Protein AF-A0A954TM32-F1 (afdb_monomer)

Structure (mmCIF, N/CA/C/O backbone):
data_AF-A0A954TM32-F1
#
_entry.id   AF-A0A954TM32-F1
#
loop_
_atom_site.group_PDB
_atom_site.id
_atom_site.type_symbol
_atom_site.label_atom_id
_atom_site.label_alt_id
_atom_site.label_comp_id
_atom_site.label_asym_id
_atom_site.label_entity_id
_atom_site.label_seq_id
_atom_site.pdbx_PDB_ins_code
_atom_site.Cartn_x
_atom_site.Cartn_y
_atom_site.Cartn_z
_atom_site.occupancy
_atom_site.B_iso_or_equiv
_atom_site.auth_seq_id
_atom_site.auth_comp_id
_atom_site.auth_asym_id
_atom_site.auth_atom_id
_atom_site.pdbx_PDB_model_num
ATOM 1 N N . MET A 1 1 ? 5.059 -7.983 -3.847 1.00 42.94 1 MET A N 1
ATOM 2 C CA . MET A 1 1 ? 3.763 -8.444 -3.288 1.00 42.94 1 MET A CA 1
ATOM 3 C C . MET A 1 1 ? 2.792 -7.310 -2.934 1.00 42.94 1 MET A C 1
ATOM 5 O O . MET A 1 1 ? 1.604 -7.577 -2.847 1.00 42.94 1 MET A O 1
ATOM 9 N N . LEU A 1 2 ? 3.230 -6.049 -2.797 1.00 55.22 2 LEU A N 1
ATOM 10 C CA . LEU A 1 2 ? 2.343 -4.934 -2.412 1.00 55.22 2 LEU A CA 1
ATOM 11 C C . LEU A 1 2 ? 1.236 -4.605 -3.438 1.00 55.22 2 LEU A C 1
ATOM 13 O O . LEU A 1 2 ? 0.156 -4.173 -3.047 1.00 55.22 2 LEU A O 1
ATOM 17 N N . GLY A 1 3 ? 1.452 -4.879 -4.731 1.00 59.53 3 GLY A N 1
ATOM 18 C CA . GLY A 1 3 ? 0.493 -4.553 -5.799 1.00 59.53 3 GLY A CA 1
ATOM 19 C C . GLY A 1 3 ? -0.855 -5.290 -5.742 1.00 59.53 3 GLY A C 1
ATOM 20 O O . GLY A 1 3 ? -1.803 -4.854 -6.381 1.00 59.53 3 GLY A O 1
ATOM 21 N N . SER A 1 4 ? -0.972 -6.380 -4.976 1.00 61.66 4 SER A N 1
ATOM 22 C CA . SER A 1 4 ? -2.230 -7.126 -4.793 1.00 61.66 4 SER A CA 1
ATOM 23 C C . SER A 1 4 ? -2.818 -6.998 -3.384 1.00 61.66 4 SER A C 1
ATOM 25 O O . SER A 1 4 ? -3.846 -7.602 -3.098 1.00 61.66 4 SER A O 1
ATOM 27 N N . SER A 1 5 ? -2.203 -6.218 -2.492 1.00 67.62 5 SER A N 1
ATOM 28 C CA . SER A 1 5 ? -2.685 -6.069 -1.110 1.00 67.62 5 SER A CA 1
ATOM 29 C C . SER A 1 5 ? -3.913 -5.156 -0.995 1.00 67.62 5 SER A C 1
ATOM 31 O O . SER A 1 5 ? -4.631 -5.207 -0.002 1.00 67.62 5 SER A O 1
ATOM 33 N N . GLY A 1 6 ? -4.191 -4.329 -2.010 1.00 69.06 6 GLY A N 1
ATOM 34 C CA . GLY A 1 6 ? -5.318 -3.387 -1.994 1.00 69.06 6 GLY A CA 1
ATOM 35 C C . GLY A 1 6 ? -6.705 -4.037 -2.088 1.00 69.06 6 GLY A C 1
ATOM 36 O O . GLY A 1 6 ? -7.703 -3.389 -1.784 1.00 69.06 6 GLY A O 1
ATOM 37 N N . PHE A 1 7 ? -6.787 -5.312 -2.483 1.00 75.69 7 PHE A N 1
ATOM 38 C CA . PHE A 1 7 ? -8.064 -6.020 -2.628 1.00 75.69 7 PHE A CA 1
ATOM 39 C C . PHE A 1 7 ? -8.765 -6.204 -1.276 1.00 75.69 7 PHE A C 1
ATOM 41 O O . PHE A 1 7 ? -9.973 -6.004 -1.184 1.00 75.69 7 PHE A O 1
ATOM 48 N N . GLU A 1 8 ? -8.008 -6.499 -0.219 1.00 76.62 8 GLU A N 1
ATOM 49 C CA . GLU A 1 8 ? -8.535 -6.651 1.142 1.00 76.62 8 GLU A CA 1
ATOM 50 C C . GLU A 1 8 ? -9.036 -5.317 1.706 1.00 76.62 8 GLU A C 1
ATOM 52 O O . GLU A 1 8 ? -10.133 -5.234 2.253 1.00 76.62 8 GLU A O 1
ATOM 57 N N . SER A 1 9 ? -8.285 -4.236 1.477 1.00 72.38 9 SER A N 1
ATOM 58 C CA . SER A 1 9 ? -8.688 -2.896 1.911 1.00 72.38 9 SER A CA 1
ATOM 59 C C . SER A 1 9 ? -10.000 -2.443 1.258 1.00 72.38 9 SER A C 1
ATOM 61 O O . SER A 1 9 ? -10.806 -1.789 1.915 1.00 72.38 9 SER A O 1
ATOM 63 N N . SER A 1 10 ? -10.273 -2.847 0.011 1.00 72.25 10 SER A N 1
ATOM 64 C CA . SER A 1 10 ? -11.544 -2.531 -0.658 1.00 72.25 10 SER A CA 1
ATOM 65 C C . SER A 1 10 ? -12.767 -3.160 0.024 1.00 72.25 10 SER A C 1
ATOM 67 O O . SER A 1 10 ? -13.851 -2.580 -0.020 1.00 72.25 10 SER A O 1
ATOM 69 N N . ALA A 1 11 ? -12.592 -4.309 0.689 1.00 75.62 11 ALA A N 1
ATOM 70 C CA . ALA A 1 11 ? -13.657 -4.981 1.426 1.00 75.62 11 ALA A CA 1
ATOM 71 C C . ALA A 1 11 ? -14.002 -4.257 2.735 1.00 75.62 11 ALA A C 1
ATOM 73 O O . ALA A 1 11 ? -15.152 -4.303 3.163 1.00 75.62 11 ALA A O 1
ATOM 74 N N . ASN A 1 12 ? -13.058 -3.517 3.330 1.00 74.00 12 ASN A N 1
ATOM 75 C CA . ASN A 1 12 ? -13.314 -2.736 4.548 1.00 74.00 12 ASN A CA 1
ATOM 76 C C . ASN A 1 12 ? -14.343 -1.616 4.336 1.00 74.00 12 ASN A C 1
ATOM 78 O O . ASN A 1 12 ? -14.982 -1.195 5.294 1.00 74.00 12 ASN A O 1
ATOM 82 N N . PHE A 1 13 ? -14.520 -1.158 3.095 1.00 72.88 13 PHE A N 1
ATOM 83 C CA . PHE A 1 13 ? -15.464 -0.099 2.727 1.00 72.88 13 PHE A CA 1
ATOM 84 C C . PHE A 1 13 ? -16.666 -0.626 1.941 1.00 72.88 13 PHE A C 1
ATOM 86 O O . PHE A 1 13 ? -17.400 0.156 1.343 1.00 72.88 13 PHE A O 1
ATOM 93 N N . VAL A 1 14 ? -16.886 -1.945 1.910 1.00 79.38 14 VAL A N 1
ATOM 94 C CA . VAL A 1 14 ? -18.001 -2.536 1.153 1.00 79.38 14 VAL A CA 1
ATOM 95 C C . VAL A 1 14 ? -19.361 -2.007 1.624 1.00 79.38 14 VAL A C 1
ATOM 97 O O . VAL A 1 14 ? -20.261 -1.838 0.811 1.00 79.38 14 VAL A O 1
ATOM 100 N N . GLU A 1 15 ? -19.480 -1.687 2.917 1.00 74.56 15 GLU A N 1
ATOM 101 C CA . GLU A 1 15 ? -20.683 -1.120 3.546 1.00 74.56 15 GLU A CA 1
ATOM 102 C C . GLU A 1 15 ? -20.972 0.325 3.078 1.00 74.56 15 GLU A C 1
ATOM 104 O O . GLU A 1 15 ? -22.121 0.759 3.107 1.00 74.56 15 GLU A O 1
ATOM 109 N N . GLU A 1 16 ? -19.956 1.062 2.613 1.00 81.31 16 GLU A N 1
ATOM 110 C CA . GLU A 1 16 ? -20.076 2.442 2.110 1.00 81.31 16 GLU A CA 1
ATOM 111 C C . GLU A 1 16 ? -20.215 2.510 0.577 1.00 81.31 16 GLU A C 1
ATOM 113 O O . GLU A 1 16 ? -20.467 3.574 0.007 1.00 81.31 16 GLU A O 1
ATOM 118 N N . GLN A 1 17 ? -20.046 1.382 -0.119 1.00 82.69 17 GLN A N 1
ATOM 119 C CA . GLN A 1 17 ? -20.140 1.305 -1.574 1.00 82.69 17 GLN A CA 1
ATOM 120 C C . GLN A 1 17 ? -21.588 1.118 -2.039 1.00 82.69 17 GLN A C 1
ATOM 122 O O . GLN A 1 17 ? -22.381 0.407 -1.426 1.00 82.69 17 GLN A O 1
ATOM 127 N N . ALA A 1 18 ? -21.927 1.713 -3.186 1.00 87.06 18 ALA A N 1
ATOM 128 C CA . ALA A 1 18 ? -23.220 1.477 -3.818 1.00 87.06 18 ALA A CA 1
ATOM 129 C C . ALA A 1 18 ? -23.375 0.008 -4.261 1.00 87.06 18 ALA A C 1
ATOM 131 O O . ALA A 1 18 ? -22.401 -0.674 -4.607 1.00 87.06 18 ALA A O 1
ATOM 132 N N . GLU A 1 19 ? -24.620 -0.467 -4.295 1.00 86.88 19 GLU A N 1
ATOM 133 C CA . GLU A 1 19 ? -24.940 -1.852 -4.638 1.00 86.88 19 GLU A CA 1
ATOM 134 C C . GLU A 1 19 ? -24.365 -2.246 -6.013 1.00 86.88 19 GLU A C 1
ATOM 136 O O . GLU A 1 19 ? -24.466 -1.521 -7.006 1.00 86.88 19 GLU A O 1
ATOM 141 N N . GLY A 1 20 ? -23.695 -3.401 -6.071 1.00 85.38 20 GLY A N 1
ATOM 142 C CA . GLY A 1 20 ? -23.076 -3.918 -7.295 1.00 85.38 20 GLY A CA 1
ATOM 143 C C . GLY A 1 20 ? -21.774 -3.227 -7.733 1.00 85.38 20 GLY A C 1
ATOM 144 O O . GLY A 1 20 ? -21.234 -3.581 -8.786 1.00 85.38 20 GLY A O 1
ATOM 145 N N . VAL A 1 21 ? -21.233 -2.274 -6.959 1.00 88.50 21 VAL A N 1
ATOM 146 C CA . VAL A 1 21 ? -19.928 -1.645 -7.248 1.00 88.50 21 VAL A CA 1
ATOM 147 C C . VAL A 1 21 ? -18.762 -2.536 -6.824 1.00 88.50 21 VAL A C 1
ATOM 1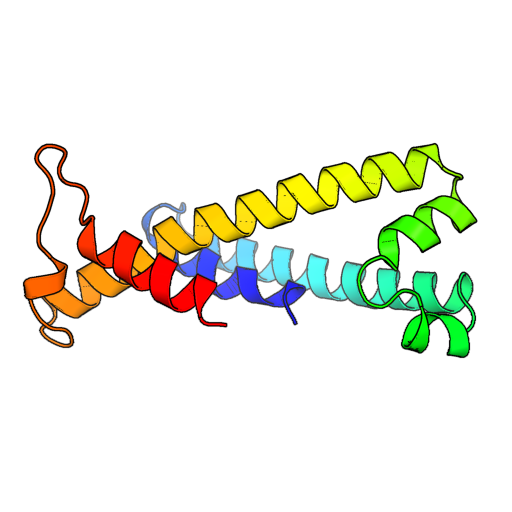49 O O . VAL A 1 21 ? -17.805 -2.659 -7.584 1.00 88.50 21 VAL A O 1
ATOM 152 N N . PHE A 1 22 ? -18.861 -3.237 -5.693 1.00 86.62 22 PHE A N 1
ATOM 153 C CA . PHE A 1 22 ? -17.772 -4.070 -5.166 1.00 86.62 22 PHE A CA 1
ATOM 154 C C . PHE A 1 22 ? -17.209 -5.096 -6.179 1.00 86.62 22 PHE A C 1
ATOM 156 O O . PHE A 1 22 ? -15.996 -5.097 -6.411 1.00 86.62 22 PHE A O 1
ATOM 163 N N . PRO A 1 23 ? -18.032 -5.887 -6.907 1.00 88.06 23 PRO A N 1
ATOM 164 C CA . PRO A 1 23 ? -17.514 -6.789 -7.941 1.00 88.06 23 PRO A CA 1
ATOM 165 C C . PRO A 1 23 ? -16.835 -6.055 -9.107 1.00 88.06 23 PRO A C 1
ATOM 167 O O . PRO A 1 23 ? -15.871 -6.560 -9.685 1.00 88.06 23 PRO A O 1
ATOM 170 N N . LYS A 1 24 ? -17.316 -4.853 -9.463 1.00 88.44 24 LYS A N 1
ATOM 171 C CA . LYS A 1 24 ? -16.701 -4.022 -10.512 1.00 88.44 24 LYS A CA 1
ATOM 172 C C . LYS A 1 24 ? -15.338 -3.506 -10.059 1.00 88.44 24 LYS A C 1
ATOM 174 O O . LYS A 1 24 ? -14.404 -3.532 -10.856 1.00 88.44 24 LYS A O 1
ATOM 179 N N . THR A 1 25 ? -15.213 -3.101 -8.796 1.00 87.38 25 THR A N 1
ATOM 180 C CA . THR A 1 25 ? -13.947 -2.672 -8.190 1.00 87.38 25 THR A CA 1
ATOM 181 C C . THR A 1 25 ? -12.913 -3.789 -8.252 1.00 87.38 25 THR A C 1
ATOM 183 O O . THR A 1 25 ? -11.838 -3.582 -8.811 1.00 87.38 25 THR A O 1
ATOM 186 N N . LEU A 1 26 ? -13.260 -4.997 -7.790 1.00 87.31 26 LEU A N 1
ATOM 187 C CA . LEU A 1 26 ? -12.353 -6.149 -7.829 1.00 87.31 26 LEU A CA 1
ATOM 188 C C . LEU A 1 26 ? -11.927 -6.498 -9.261 1.00 87.31 26 LEU A C 1
ATOM 190 O O . LEU A 1 26 ? -10.742 -6.700 -9.519 1.00 87.31 26 LEU A O 1
ATOM 194 N N . ARG A 1 27 ? -12.871 -6.516 -10.212 1.00 89.31 27 ARG A N 1
ATOM 195 C CA . ARG A 1 27 ? -12.575 -6.800 -11.624 1.00 89.31 27 ARG A CA 1
ATOM 196 C C . ARG A 1 27 ? -11.628 -5.765 -12.232 1.00 89.31 27 ARG A C 1
ATOM 198 O O . ARG A 1 27 ? -10.685 -6.134 -12.928 1.00 89.31 27 ARG A O 1
ATOM 205 N N . ASN A 1 28 ? -11.882 -4.482 -11.986 1.00 89.69 28 ASN A N 1
ATOM 206 C CA . ASN A 1 28 ? -11.077 -3.398 -12.542 1.00 89.69 28 ASN A CA 1
ATOM 207 C C . ASN A 1 28 ? -9.675 -3.366 -11.917 1.00 89.69 28 ASN A C 1
ATOM 209 O O . ASN A 1 28 ? -8.694 -3.210 -12.641 1.00 89.69 28 ASN A O 1
ATOM 213 N N . MET A 1 29 ? -9.568 -3.573 -10.600 1.00 87.25 29 MET A N 1
ATOM 214 C CA . MET A 1 29 ? -8.277 -3.695 -9.917 1.00 87.25 29 MET A CA 1
ATOM 215 C C . MET A 1 29 ? -7.484 -4.896 -10.430 1.00 87.25 29 MET A C 1
ATOM 217 O O . MET A 1 29 ? -6.294 -4.766 -10.699 1.00 87.25 29 MET A O 1
ATOM 221 N N . TRP A 1 30 ? -8.134 -6.048 -10.616 1.00 86.94 30 TRP A N 1
ATOM 222 C CA . TRP A 1 30 ? -7.486 -7.242 -11.161 1.00 86.94 30 TRP A CA 1
ATOM 223 C C . TRP A 1 30 ? -6.924 -6.991 -12.558 1.00 86.94 30 TRP A C 1
ATOM 225 O O . TRP A 1 30 ? -5.747 -7.248 -12.792 1.00 86.94 30 TRP A O 1
ATOM 235 N N . LEU A 1 31 ? -7.717 -6.391 -13.449 1.00 89.81 31 LEU A N 1
ATOM 236 C CA . LEU A 1 31 ? -7.265 -6.043 -14.795 1.00 89.81 31 LEU A CA 1
ATOM 237 C C . LEU A 1 31 ? -6.056 -5.097 -14.753 1.00 89.81 31 LEU A C 1
ATOM 239 O O . LEU A 1 31 ? -5.059 -5.350 -15.428 1.00 89.81 31 LEU A O 1
ATOM 243 N N . ALA A 1 32 ? -6.112 -4.046 -13.930 1.00 88.44 32 ALA A N 1
ATOM 244 C CA . ALA A 1 32 ? -5.007 -3.102 -13.786 1.00 88.44 32 ALA A CA 1
ATOM 245 C C . ALA A 1 32 ? -3.722 -3.795 -13.304 1.00 88.44 32 ALA A C 1
ATOM 247 O O . ALA A 1 32 ? -2.668 -3.620 -13.908 1.00 88.44 32 ALA A O 1
ATOM 248 N N . VAL A 1 33 ? -3.806 -4.633 -12.268 1.00 87.50 33 VAL A N 1
ATOM 249 C CA . VAL A 1 33 ? -2.654 -5.360 -11.710 1.00 87.50 33 VAL A CA 1
ATOM 250 C C . VAL A 1 33 ? -2.064 -6.346 -12.721 1.00 87.50 33 VAL A C 1
ATOM 252 O O . VAL A 1 33 ? -0.843 -6.423 -12.857 1.00 87.50 33 VAL A O 1
ATOM 255 N N . THR A 1 34 ? -2.907 -7.070 -13.460 1.00 88.25 34 THR A N 1
ATOM 256 C CA . THR A 1 34 ? -2.475 -8.045 -14.473 1.00 88.25 34 THR A CA 1
ATOM 257 C C . THR A 1 34 ? -1.804 -7.392 -15.680 1.00 88.2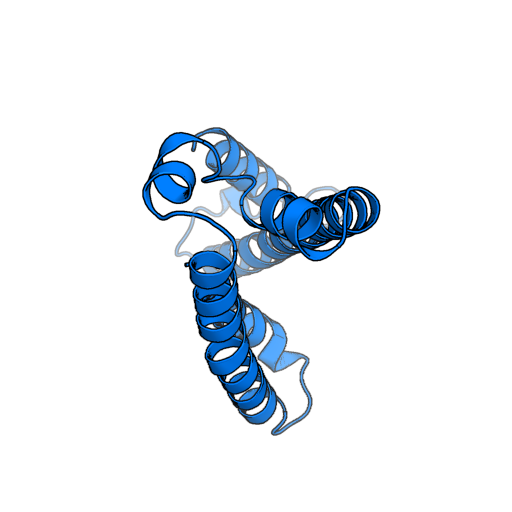5 34 THR A C 1
ATOM 259 O O . THR A 1 34 ? -0.961 -8.025 -16.304 1.00 88.25 34 THR A O 1
ATOM 262 N N . VAL A 1 35 ? -2.131 -6.142 -16.009 1.00 90.94 35 VAL A N 1
ATOM 263 C CA . VAL A 1 35 ? -1.490 -5.418 -17.120 1.00 90.94 35 VAL A CA 1
ATOM 264 C C . VAL A 1 35 ? -0.252 -4.656 -16.647 1.00 90.94 35 VAL A C 1
ATOM 266 O O . VAL A 1 35 ? 0.816 -4.781 -17.245 1.00 90.94 35 VAL A O 1
ATOM 269 N N . LEU A 1 36 ? -0.369 -3.889 -15.560 1.00 88.62 36 LEU A N 1
ATOM 270 C CA . LEU A 1 36 ? 0.692 -2.994 -15.099 1.00 88.62 36 LEU A CA 1
ATOM 271 C C . LEU A 1 36 ? 1.889 -3.756 -14.528 1.00 88.62 36 LEU A C 1
ATOM 273 O O . LEU A 1 36 ? 3.018 -3.416 -14.867 1.00 88.62 36 LEU A O 1
ATOM 277 N N . ASN A 1 37 ? 1.684 -4.800 -13.714 1.00 87.69 37 ASN A N 1
ATOM 278 C CA . ASN A 1 37 ? 2.816 -5.496 -13.091 1.00 87.69 37 ASN A CA 1
ATOM 279 C C . ASN A 1 37 ? 3.711 -6.201 -14.126 1.00 87.69 37 ASN A C 1
ATOM 281 O O . ASN A 1 37 ? 4.923 -5.976 -14.098 1.00 87.69 37 ASN A O 1
ATOM 285 N N . PRO A 1 38 ? 3.178 -7.010 -15.066 1.00 89.38 38 PRO A N 1
ATOM 286 C CA . PRO A 1 38 ? 4.003 -7.590 -16.120 1.00 89.38 38 PRO A CA 1
ATOM 287 C C . PRO A 1 38 ? 4.561 -6.534 -17.075 1.00 89.38 38 PRO A C 1
ATOM 289 O O . PRO A 1 38 ? 5.715 -6.646 -17.474 1.00 89.38 38 PRO A O 1
ATOM 292 N N . GLY A 1 39 ? 3.788 -5.490 -17.405 1.00 89.69 39 GLY A N 1
ATOM 293 C CA . GLY A 1 39 ? 4.264 -4.387 -18.244 1.00 89.69 39 GLY A CA 1
ATOM 294 C C . GLY A 1 39 ? 5.496 -3.697 -17.651 1.00 89.69 39 GLY A C 1
ATOM 295 O O . GLY A 1 39 ? 6.500 -3.523 -18.338 1.00 89.69 39 GLY A O 1
ATOM 296 N N . MET A 1 40 ? 5.462 -3.400 -16.351 1.00 84.69 40 MET A N 1
ATOM 297 C CA . MET A 1 40 ? 6.601 -2.843 -15.617 1.00 84.69 40 MET A CA 1
ATOM 298 C C . MET A 1 40 ? 7.792 -3.805 -15.574 1.00 84.69 40 MET A C 1
ATOM 300 O O . MET A 1 40 ? 8.927 -3.370 -15.748 1.00 84.69 40 MET A O 1
ATOM 304 N N . ALA A 1 41 ? 7.557 -5.109 -15.395 1.00 84.06 41 ALA A N 1
ATOM 305 C CA . ALA A 1 41 ? 8.625 -6.109 -15.407 1.00 84.06 41 ALA A CA 1
ATOM 306 C C . ALA A 1 41 ? 9.313 -6.217 -16.780 1.00 84.06 41 ALA A C 1
ATOM 308 O O . ALA A 1 41 ? 10.536 -6.312 -16.850 1.00 84.06 41 ALA A O 1
ATOM 309 N N . ILE A 1 42 ? 8.546 -6.159 -17.874 1.00 87.56 42 ILE A N 1
ATOM 310 C CA . ILE A 1 42 ? 9.091 -6.160 -19.239 1.00 87.56 42 ILE A CA 1
ATOM 311 C C . ILE A 1 42 ? 9.918 -4.896 -19.484 1.00 87.56 42 ILE A C 1
ATOM 313 O O . ILE A 1 42 ? 11.029 -4.992 -19.999 1.00 87.56 42 ILE A O 1
ATOM 317 N N . LEU A 1 43 ? 9.417 -3.723 -19.080 1.00 85.12 43 LEU A N 1
ATOM 318 C CA . LEU A 1 43 ? 10.166 -2.468 -19.188 1.00 85.12 43 LEU A CA 1
ATOM 319 C C . LEU A 1 43 ? 11.469 -2.512 -18.384 1.00 85.12 43 LEU A C 1
ATOM 321 O O . LEU A 1 43 ? 12.500 -2.071 -18.883 1.00 85.12 43 LEU A O 1
ATOM 325 N N . ALA A 1 44 ? 11.443 -3.081 -17.177 1.00 82.75 44 ALA A N 1
ATOM 326 C CA . ALA A 1 44 ? 12.635 -3.229 -16.347 1.00 82.75 44 ALA A CA 1
ATOM 327 C C . ALA A 1 44 ? 13.699 -4.094 -17.033 1.00 82.75 44 ALA A C 1
ATOM 329 O O . ALA A 1 44 ? 14.854 -3.690 -17.109 1.00 82.75 44 ALA A O 1
ATOM 330 N N . LEU A 1 45 ? 13.301 -5.239 -17.597 1.00 83.25 45 LEU A N 1
ATOM 331 C CA . LEU A 1 45 ? 14.209 -6.133 -18.323 1.00 83.25 45 LEU A CA 1
ATOM 332 C C . LEU A 1 45 ? 14.711 -5.548 -19.651 1.00 83.25 45 LEU A C 1
ATOM 334 O O . LEU A 1 45 ? 15.785 -5.926 -20.111 1.00 83.25 45 LEU A O 1
ATOM 338 N N . ALA A 1 46 ? 13.939 -4.662 -20.285 1.00 83.44 46 ALA A N 1
ATOM 339 C CA . ALA A 1 46 ? 14.326 -4.011 -21.534 1.00 83.44 46 ALA A CA 1
ATOM 340 C C . ALA A 1 46 ? 15.315 -2.852 -21.325 1.00 83.44 46 ALA A C 1
ATOM 342 O O . ALA A 1 46 ? 16.102 -2.563 -22.224 1.00 83.44 46 ALA A O 1
ATOM 343 N N . LEU A 1 47 ? 15.255 -2.180 -20.171 1.00 78.69 47 LEU A N 1
ATOM 344 C CA . LEU A 1 47 ? 16.043 -0.979 -19.875 1.00 78.69 47 LEU A CA 1
ATOM 345 C C . LEU A 1 47 ? 17.272 -1.251 -19.003 1.00 78.69 47 LEU A C 1
ATOM 347 O O . LEU A 1 47 ? 18.260 -0.535 -19.139 1.00 78.69 47 LEU A O 1
ATOM 351 N N . VAL A 1 48 ? 17.222 -2.249 -18.115 1.00 77.06 48 VAL A N 1
ATOM 352 C CA . VAL A 1 48 ? 18.262 -2.483 -17.102 1.00 77.06 48 VAL A CA 1
ATOM 353 C C . VAL A 1 48 ? 18.833 -3.902 -17.234 1.00 77.06 48 VAL A C 1
ATOM 355 O O . VAL A 1 48 ? 18.072 -4.876 -17.204 1.00 77.06 48 VAL A O 1
ATOM 358 N N . PRO A 1 49 ? 20.165 -4.067 -17.348 1.00 75.38 49 PRO A N 1
ATOM 359 C CA . PRO A 1 49 ? 20.810 -5.374 -17.300 1.00 75.38 49 PRO A CA 1
ATOM 360 C C . PRO A 1 49 ? 20.485 -6.128 -15.999 1.00 75.38 49 PRO A C 1
ATOM 362 O O . PRO A 1 49 ? 20.613 -5.595 -14.899 1.00 75.38 49 PRO A O 1
ATOM 365 N N . ILE A 1 50 ? 20.132 -7.414 -16.108 1.00 67.38 50 ILE A N 1
ATOM 366 C CA . ILE A 1 50 ? 19.757 -8.282 -14.969 1.00 67.38 50 ILE A CA 1
ATOM 367 C C . ILE A 1 50 ? 20.759 -8.271 -13.787 1.00 67.38 50 ILE A C 1
ATOM 369 O O . ILE A 1 50 ? 20.290 -8.337 -12.648 1.00 67.38 50 ILE A O 1
ATOM 373 N N . PRO A 1 51 ? 22.095 -8.186 -13.986 1.00 66.38 51 PRO A N 1
ATOM 374 C CA . PRO A 1 51 ? 23.038 -8.118 -12.866 1.00 66.38 51 PRO A CA 1
ATOM 375 C C . PRO A 1 51 ? 22.832 -6.877 -11.979 1.00 66.38 51 PRO A C 1
ATOM 377 O O . PRO A 1 51 ? 22.846 -6.984 -10.758 1.00 66.38 51 PRO A O 1
ATOM 380 N N . GLU A 1 52 ? 22.557 -5.718 -12.582 1.00 65.19 52 GLU A N 1
ATOM 381 C CA . GLU A 1 52 ? 22.444 -4.423 -11.889 1.00 65.19 52 GLU A CA 1
ATOM 382 C C . GLU A 1 52 ? 21.125 -4.295 -11.107 1.00 65.19 52 GLU A C 1
ATOM 384 O O . GLU A 1 52 ? 21.072 -3.692 -10.032 1.00 65.19 52 GLU A O 1
ATOM 389 N N . VAL A 1 53 ? 20.061 -4.947 -11.592 1.00 65.19 53 VAL A N 1
ATOM 390 C CA . VAL A 1 53 ? 18.750 -5.015 -10.919 1.00 65.19 53 VAL A CA 1
ATOM 391 C C . VAL A 1 53 ? 18.857 -5.626 -9.520 1.00 65.19 53 VAL A C 1
ATOM 393 O O . VAL A 1 53 ? 18.144 -5.215 -8.601 1.00 65.19 53 VAL A O 1
ATOM 396 N N . ARG A 1 54 ? 19.715 -6.639 -9.354 1.00 60.28 54 ARG A N 1
ATOM 397 C CA . ARG A 1 54 ? 19.800 -7.415 -8.114 1.00 60.28 54 ARG A CA 1
ATOM 398 C C . ARG A 1 54 ? 20.700 -6.764 -7.068 1.00 60.28 54 ARG A C 1
ATOM 400 O O . ARG A 1 54 ? 20.367 -6.876 -5.888 1.00 60.28 54 ARG A O 1
ATOM 407 N N . ASP A 1 55 ? 21.775 -6.106 -7.491 1.00 58.94 55 ASP A N 1
ATOM 408 C CA . ASP A 1 55 ? 22.855 -5.694 -6.590 1.00 58.94 55 ASP A CA 1
ATOM 409 C C . ASP A 1 55 ? 22.808 -4.200 -6.210 1.00 58.94 55 ASP A C 1
ATOM 411 O O . ASP A 1 55 ? 23.167 -3.867 -5.082 1.00 58.94 55 ASP A O 1
ATOM 415 N N . GLU A 1 56 ? 22.303 -3.307 -7.076 1.00 59.78 56 GLU A N 1
ATOM 416 C CA . GLU A 1 56 ? 22.361 -1.846 -6.845 1.00 59.78 56 GLU A CA 1
ATOM 417 C C . GLU A 1 56 ? 20.990 -1.163 -6.683 1.00 59.78 56 GLU A C 1
ATOM 419 O O . GLU A 1 56 ? 20.854 -0.231 -5.889 1.00 59.78 56 GLU A O 1
ATOM 424 N N . TYR A 1 57 ? 19.944 -1.636 -7.372 1.00 61.56 57 TYR A N 1
ATOM 425 C CA . TYR A 1 57 ? 18.696 -0.868 -7.524 1.00 61.56 57 TYR A CA 1
ATOM 426 C C . TYR A 1 57 ? 17.439 -1.498 -6.905 1.00 61.56 57 TYR A C 1
ATOM 428 O O . TYR A 1 57 ? 16.329 -1.092 -7.240 1.00 61.56 57 TYR A O 1
ATOM 436 N N . GLN A 1 58 ? 17.550 -2.439 -5.961 1.00 60.69 58 GLN A N 1
ATOM 437 C CA . GLN A 1 58 ? 16.373 -3.143 -5.408 1.00 60.69 58 GLN A CA 1
ATOM 438 C C . GLN A 1 58 ? 15.262 -2.218 -4.870 1.00 60.69 58 GLN A C 1
ATOM 440 O O . GLN A 1 58 ? 14.082 -2.528 -5.023 1.00 60.69 58 GLN A O 1
ATOM 445 N N . ASN A 1 59 ? 15.626 -1.076 -4.273 1.00 63.75 59 ASN A N 1
ATOM 446 C CA . ASN A 1 59 ? 14.673 -0.111 -3.703 1.00 63.75 59 ASN A CA 1
ATOM 447 C C . ASN A 1 59 ? 14.421 1.120 -4.593 1.00 63.75 59 ASN A C 1
ATOM 449 O O . ASN A 1 59 ? 13.489 1.878 -4.339 1.00 63.75 59 ASN A O 1
ATOM 453 N N . THR A 1 60 ? 15.238 1.335 -5.626 1.00 67.94 60 THR A N 1
ATOM 454 C CA . THR A 1 60 ? 15.238 2.542 -6.479 1.00 67.94 60 THR A CA 1
ATOM 455 C C . THR A 1 60 ? 15.087 2.219 -7.967 1.00 67.94 60 THR A C 1
ATOM 457 O O . THR A 1 60 ? 15.238 3.092 -8.817 1.00 67.94 60 THR A O 1
ATOM 460 N N . LEU A 1 61 ? 14.728 0.976 -8.298 1.00 76.62 61 LEU A N 1
ATOM 461 C CA . LEU A 1 61 ? 14.610 0.475 -9.666 1.00 76.62 61 LEU A CA 1
ATOM 462 C C . LEU A 1 61 ? 13.752 1.381 -10.552 1.00 76.62 61 LEU A C 1
ATOM 464 O O . LEU A 1 61 ? 14.151 1.721 -11.658 1.00 76.62 61 LEU A O 1
ATOM 468 N N . LEU A 1 62 ? 12.584 1.802 -10.059 1.00 74.69 62 LEU A N 1
ATOM 469 C CA . LEU A 1 62 ? 11.652 2.620 -10.834 1.00 74.69 62 LEU A CA 1
ATOM 470 C C . LEU A 1 62 ? 12.198 4.022 -11.133 1.00 74.69 62 LEU A C 1
ATOM 472 O O . LEU A 1 62 ? 11.990 4.525 -12.236 1.00 74.69 62 LEU A O 1
ATOM 476 N N . SER A 1 63 ? 12.881 4.662 -10.180 1.00 75.62 63 SER A N 1
ATOM 477 C CA . SER A 1 63 ? 13.457 5.991 -10.407 1.00 75.62 63 SER A CA 1
ATOM 478 C C . SER A 1 63 ? 14.676 5.916 -11.324 1.00 75.62 63 SER A C 1
ATOM 480 O O . SER A 1 63 ? 14.821 6.777 -12.188 1.00 75.62 63 SER A O 1
ATOM 482 N N . HIS A 1 64 ? 15.485 4.857 -11.218 1.00 79.25 64 HIS A N 1
ATOM 483 C CA . HIS A 1 64 ? 16.586 4.600 -12.144 1.00 79.25 64 HIS A CA 1
ATOM 484 C C . HIS A 1 64 ? 16.081 4.316 -13.565 1.00 79.25 64 HIS A C 1
ATOM 486 O O . HIS A 1 64 ? 16.520 4.967 -14.505 1.00 79.25 64 HIS A O 1
ATOM 492 N N . MET A 1 65 ? 15.069 3.455 -13.722 1.00 81.12 65 MET A N 1
ATOM 493 C CA . MET A 1 65 ? 14.405 3.232 -15.013 1.00 81.12 65 MET A CA 1
ATOM 494 C C . MET A 1 65 ? 13.842 4.533 -15.602 1.00 81.12 65 MET A C 1
ATOM 496 O O . MET A 1 65 ? 13.908 4.739 -16.812 1.00 81.12 65 MET A O 1
ATOM 500 N N . GLY A 1 66 ? 13.298 5.414 -14.756 1.00 78.00 66 GLY A N 1
ATOM 501 C CA . GLY A 1 66 ? 12.841 6.743 -15.156 1.00 78.00 66 GLY A CA 1
ATOM 502 C C . GLY A 1 66 ? 13.970 7.627 -15.684 1.00 78.00 66 GLY A C 1
ATOM 503 O O . GLY A 1 66 ? 13.797 8.274 -16.715 1.00 78.00 66 GLY A O 1
ATOM 504 N N . ASP A 1 67 ? 15.128 7.616 -15.022 1.00 83.00 67 ASP A N 1
ATOM 505 C CA . ASP A 1 67 ? 16.317 8.353 -15.461 1.00 83.00 67 ASP A CA 1
ATOM 506 C C . ASP A 1 67 ? 16.854 7.811 -16.794 1.00 83.00 67 ASP A C 1
ATOM 508 O O . ASP A 1 67 ? 17.079 8.578 -17.726 1.00 83.00 67 ASP A O 1
ATOM 512 N N . THR A 1 68 ? 16.954 6.488 -16.945 1.00 82.25 68 THR A N 1
ATOM 513 C CA . THR A 1 68 ? 17.430 5.859 -18.186 1.00 82.25 68 THR A CA 1
ATOM 514 C C . THR A 1 68 ? 16.475 6.083 -19.363 1.00 82.25 68 THR A C 1
ATOM 516 O O . THR A 1 68 ? 16.922 6.308 -20.485 1.00 82.25 68 THR A O 1
ATOM 519 N N . ALA A 1 69 ? 15.158 6.024 -19.135 1.00 83.69 69 ALA A N 1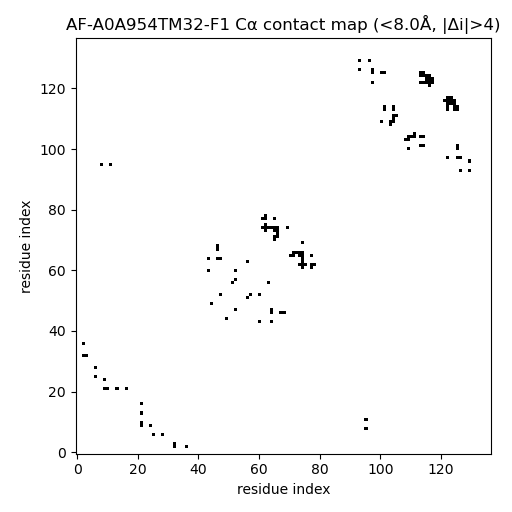
ATOM 520 C CA . ALA A 1 69 ? 14.161 6.135 -20.201 1.00 83.69 69 ALA A CA 1
ATOM 521 C C . ALA A 1 69 ? 13.821 7.584 -20.580 1.00 83.69 69 ALA A C 1
ATOM 523 O O . ALA A 1 69 ? 13.552 7.871 -21.745 1.00 83.69 69 ALA A O 1
ATOM 524 N N . GLY A 1 70 ? 13.774 8.486 -19.597 1.00 80.81 70 GLY A N 1
ATOM 525 C CA . GLY A 1 70 ? 13.249 9.843 -19.764 1.00 80.81 70 GLY A CA 1
ATOM 526 C C . GLY A 1 70 ? 14.117 10.945 -19.164 1.00 80.81 70 GLY A C 1
ATOM 527 O O . GLY A 1 70 ? 13.747 12.114 -19.273 1.00 80.81 70 GLY A O 1
ATOM 528 N N . GLY A 1 71 ? 15.256 10.607 -18.561 1.00 86.69 71 GLY A N 1
ATOM 529 C CA . GLY A 1 71 ? 16.140 11.542 -17.875 1.00 86.69 71 GLY A CA 1
ATOM 530 C C . GLY A 1 71 ? 15.669 11.916 -16.468 1.00 86.69 71 GLY A C 1
ATOM 531 O O . GLY A 1 71 ? 14.605 11.521 -15.984 1.00 86.69 71 GLY A O 1
ATOM 532 N N . THR A 1 72 ? 16.464 12.755 -15.814 1.00 85.94 72 THR A N 1
ATOM 533 C CA . THR A 1 72 ? 16.380 13.012 -14.368 1.00 85.94 72 THR A CA 1
ATOM 534 C C . THR A 1 72 ? 15.052 13.621 -13.915 1.00 85.94 72 THR A C 1
ATOM 536 O O . THR A 1 72 ? 14.629 13.412 -12.779 1.00 85.94 72 THR A O 1
ATOM 539 N N . TRP A 1 73 ? 14.338 14.337 -14.789 1.00 90.62 73 TRP A N 1
ATOM 540 C CA . TRP A 1 73 ? 13.022 14.896 -14.456 1.00 90.62 73 TRP A CA 1
ATOM 541 C C . TRP A 1 73 ? 11.978 13.799 -14.184 1.00 90.62 73 TRP A C 1
ATOM 543 O O . TRP A 1 73 ? 11.175 13.930 -13.258 1.00 90.62 73 TRP A O 1
ATOM 553 N N . LEU A 1 74 ? 12.012 12.705 -14.957 1.00 85.81 74 LEU A N 1
ATOM 554 C CA . LEU A 1 74 ? 11.074 11.596 -14.819 1.00 85.81 74 LEU A CA 1
ATOM 555 C C . LEU A 1 74 ? 11.384 10.799 -13.548 1.00 85.81 74 LEU A C 1
ATOM 557 O O . LEU A 1 74 ? 10.469 10.419 -12.820 1.00 85.81 74 LEU A O 1
ATOM 561 N N . ALA A 1 75 ? 12.671 10.634 -13.230 1.00 84.88 75 ALA A N 1
ATOM 562 C CA . ALA A 1 75 ? 13.119 10.043 -11.973 1.00 84.88 75 ALA A CA 1
ATOM 563 C C . ALA A 1 75 ? 12.603 10.816 -10.746 1.00 84.88 75 ALA A C 1
ATOM 565 O O . ALA A 1 75 ? 12.106 10.205 -9.795 1.00 84.88 75 ALA A O 1
ATOM 566 N N . TRP A 1 76 ? 12.665 12.154 -10.771 1.00 88.94 76 TRP A N 1
ATOM 567 C CA . TRP A 1 76 ? 12.115 12.997 -9.703 1.00 88.94 76 TRP A CA 1
ATOM 568 C C . TRP A 1 76 ? 10.599 12.855 -9.561 1.00 88.94 76 TRP A C 1
ATOM 570 O O . TRP A 1 76 ? 10.110 12.707 -8.440 1.00 88.94 76 TRP A O 1
ATOM 580 N N . LEU A 1 77 ? 9.862 12.856 -10.676 1.00 90.75 77 LEU A N 1
ATOM 581 C CA . LEU A 1 77 ? 8.407 12.696 -10.664 1.00 90.75 77 LEU A CA 1
ATOM 582 C C . LEU A 1 77 ? 8.003 11.352 -10.049 1.00 90.75 77 LEU A C 1
ATOM 584 O O . LEU A 1 77 ? 7.187 11.321 -9.130 1.00 90.75 77 LEU A O 1
ATOM 588 N N . ILE A 1 78 ? 8.622 10.259 -10.504 1.00 88.50 78 ILE A N 1
ATOM 589 C CA . ILE A 1 78 ? 8.369 8.906 -9.991 1.00 88.50 78 ILE A CA 1
ATOM 590 C C . ILE A 1 78 ? 8.721 8.807 -8.503 1.00 88.50 78 ILE A C 1
ATOM 592 O O . ILE A 1 78 ? 7.992 8.184 -7.736 1.00 88.50 78 ILE A O 1
ATOM 596 N N . SER A 1 79 ? 9.814 9.438 -8.071 1.00 87.88 79 SER A N 1
ATOM 597 C CA . SER A 1 79 ? 10.224 9.409 -6.661 1.00 87.88 79 SER A CA 1
ATOM 598 C C . SER A 1 79 ? 9.227 10.145 -5.764 1.00 87.88 79 SER A C 1
ATOM 600 O O . SER A 1 79 ? 8.894 9.662 -4.682 1.00 87.88 79 SER A O 1
ATOM 602 N N . PHE A 1 80 ? 8.716 11.296 -6.210 1.00 91.62 80 PHE A N 1
ATOM 603 C CA . PHE A 1 80 ? 7.705 12.046 -5.465 1.00 91.62 80 PHE A CA 1
ATOM 604 C C . PHE A 1 80 ? 6.373 11.289 -5.393 1.00 91.62 80 PHE A C 1
ATOM 606 O O . PHE A 1 80 ? 5.775 11.194 -4.320 1.00 91.62 80 PHE A O 1
ATOM 613 N N . ASP A 1 81 ? 5.946 10.692 -6.509 1.00 89.94 81 ASP A N 1
ATOM 614 C CA . ASP A 1 81 ? 4.758 9.838 -6.563 1.00 89.94 81 ASP A CA 1
ATOM 615 C C . ASP A 1 81 ? 4.884 8.634 -5.617 1.00 89.94 81 ASP A C 1
ATOM 617 O O . ASP A 1 81 ? 3.991 8.384 -4.809 1.00 89.94 81 ASP A O 1
ATOM 621 N N . ALA A 1 82 ? 6.038 7.958 -5.609 1.00 88.62 82 ALA A N 1
ATOM 622 C CA . ALA A 1 82 ? 6.292 6.826 -4.721 1.00 88.62 82 ALA A CA 1
ATOM 623 C C . ALA A 1 82 ? 6.157 7.199 -3.233 1.00 88.62 82 ALA A C 1
ATOM 625 O O . ALA A 1 82 ? 5.565 6.442 -2.461 1.00 88.62 82 ALA A O 1
ATOM 626 N N . ILE A 1 83 ? 6.648 8.375 -2.823 1.00 90.75 83 ILE A N 1
ATOM 627 C CA . ILE A 1 83 ? 6.502 8.872 -1.444 1.00 90.75 83 ILE A CA 1
ATOM 628 C C . ILE A 1 83 ? 5.027 9.131 -1.113 1.00 90.75 83 ILE A C 1
ATOM 630 O O . ILE A 1 83 ? 4.544 8.734 -0.046 1.00 90.75 83 ILE A O 1
ATOM 634 N N . LEU A 1 84 ? 4.288 9.776 -2.019 1.00 92.00 84 LEU A N 1
ATOM 635 C CA . LEU A 1 84 ? 2.868 10.063 -1.821 1.00 92.00 84 LEU A CA 1
ATOM 636 C C . LEU A 1 84 ? 2.035 8.780 -1.736 1.00 92.00 84 LEU A C 1
ATOM 638 O O . LEU A 1 84 ? 1.244 8.623 -0.808 1.00 92.00 84 LEU A O 1
ATOM 642 N N . VAL A 1 85 ? 2.252 7.829 -2.642 1.00 89.12 85 VAL A N 1
ATOM 643 C CA . VAL A 1 85 ? 1.526 6.553 -2.659 1.00 89.12 85 VAL A CA 1
ATOM 644 C C . VAL A 1 85 ? 1.850 5.718 -1.418 1.00 89.12 85 VAL A C 1
ATOM 646 O O . VAL A 1 85 ? 0.937 5.188 -0.780 1.00 89.12 85 VAL A O 1
ATOM 649 N N . LEU A 1 86 ? 3.123 5.636 -1.014 1.00 88.38 86 LEU A N 1
ATOM 650 C CA . LEU A 1 86 ? 3.527 4.875 0.171 1.00 88.38 86 LEU A CA 1
ATOM 651 C C . LEU A 1 86 ? 2.992 5.506 1.467 1.00 88.38 86 LEU A C 1
ATOM 653 O O . LEU A 1 86 ? 2.495 4.800 2.350 1.00 88.38 86 LEU A O 1
ATOM 657 N N . SER A 1 87 ? 3.011 6.838 1.574 1.00 89.81 87 SER A N 1
ATOM 658 C CA . SER A 1 87 ? 2.402 7.538 2.713 1.00 89.81 87 SER A CA 1
ATOM 659 C C . SER A 1 87 ? 0.878 7.351 2.757 1.00 89.81 87 SER A C 1
ATOM 661 O O . SER A 1 87 ? 0.325 7.066 3.818 1.00 89.81 87 SER A O 1
ATOM 663 N N . GLY A 1 88 ? 0.191 7.382 1.613 1.00 89.38 88 GLY A N 1
ATOM 664 C CA . GLY A 1 88 ? -1.240 7.076 1.534 1.00 89.38 88 GLY A CA 1
ATOM 665 C C . GLY A 1 88 ? -1.573 5.645 1.977 1.00 89.38 88 GLY A C 1
ATOM 666 O O . GLY A 1 88 ? -2.502 5.433 2.763 1.00 89.38 88 GLY A O 1
ATOM 667 N N . ALA A 1 89 ? -0.786 4.658 1.537 1.00 85.00 89 ALA A N 1
ATOM 668 C CA . ALA A 1 89 ? -0.962 3.256 1.919 1.00 85.00 89 ALA A CA 1
ATOM 669 C C . ALA A 1 89 ? -0.770 3.035 3.431 1.00 85.00 89 ALA A C 1
ATOM 671 O O . ALA A 1 89 ? -1.558 2.331 4.071 1.00 85.00 89 ALA A O 1
ATOM 672 N N . THR A 1 90 ? 0.240 3.678 4.027 1.00 88.06 90 THR A N 1
ATOM 673 C CA . THR A 1 90 ? 0.483 3.596 5.477 1.00 88.06 90 THR A CA 1
ATOM 674 C C . THR A 1 90 ? -0.644 4.245 6.280 1.00 88.06 90 THR A C 1
ATOM 676 O O . THR A 1 90 ? -1.181 3.601 7.180 1.00 88.06 90 THR A O 1
ATOM 679 N N . LEU A 1 91 ? -1.087 5.456 5.924 1.00 88.69 91 LEU A N 1
ATOM 680 C CA . LEU A 1 91 ? -2.217 6.127 6.586 1.00 88.69 91 LEU A CA 1
ATOM 681 C C . LEU A 1 91 ? -3.510 5.300 6.516 1.00 88.69 91 LEU A C 1
ATOM 683 O O . LEU A 1 91 ? -4.209 5.154 7.518 1.00 88.69 91 LEU A O 1
ATOM 687 N N . THR A 1 92 ? -3.797 4.698 5.360 1.00 86.69 92 THR A N 1
ATOM 688 C CA . THR A 1 92 ? -4.969 3.826 5.181 1.00 86.69 92 THR A CA 1
ATOM 689 C C . THR A 1 92 ? -4.878 2.576 6.061 1.00 86.69 92 THR A C 1
ATOM 691 O O . THR A 1 92 ? -5.877 2.147 6.641 1.00 86.69 92 THR A O 1
ATOM 694 N N . SER A 1 93 ? -3.672 2.029 6.237 1.00 85.56 93 SER A N 1
ATOM 695 C CA . SER A 1 93 ? -3.429 0.880 7.118 1.00 85.56 93 SER A CA 1
ATOM 696 C C . SER A 1 93 ? -3.715 1.211 8.586 1.00 85.56 93 SER A C 1
ATOM 698 O O . SER A 1 93 ? -4.337 0.407 9.276 1.00 85.56 93 SER A O 1
ATOM 700 N N . TYR A 1 94 ? -3.358 2.414 9.057 1.00 88.31 94 TYR A N 1
ATOM 701 C CA . TYR A 1 94 ? -3.705 2.863 10.414 1.00 88.31 94 TYR A CA 1
ATOM 702 C C . TYR A 1 94 ? -5.220 2.895 10.644 1.00 88.31 94 TYR A C 1
ATOM 704 O O . TYR A 1 94 ? -5.691 2.457 11.697 1.00 88.31 94 TYR A O 1
ATOM 712 N N . VAL A 1 95 ? -5.989 3.383 9.667 1.00 85.44 95 VAL A N 1
ATOM 713 C CA . VAL A 1 95 ? -7.458 3.413 9.749 1.00 85.44 95 VAL A CA 1
ATOM 714 C C . VAL A 1 95 ? -8.026 1.990 9.748 1.00 85.44 95 VAL A C 1
ATOM 716 O O . VAL A 1 95 ? -8.824 1.650 10.623 1.00 85.44 95 VAL A O 1
ATOM 719 N N . GLY A 1 96 ? -7.561 1.136 8.829 1.00 85.75 96 GLY A N 1
ATOM 720 C CA . GLY A 1 96 ? -8.016 -0.251 8.704 1.00 85.75 96 GLY A CA 1
ATOM 721 C C . GLY A 1 96 ? -7.753 -1.091 9.956 1.00 85.75 96 GLY A C 1
ATOM 722 O O . GLY A 1 96 ? -8.673 -1.710 10.490 1.00 85.75 96 GLY A O 1
ATOM 723 N N . VAL A 1 97 ? -6.524 -1.065 10.482 1.00 88.06 97 VAL A N 1
ATOM 724 C CA . VAL A 1 97 ? -6.154 -1.814 11.698 1.00 88.06 97 VAL A CA 1
ATOM 725 C C . VAL A 1 97 ? -6.930 -1.312 12.910 1.00 88.06 97 VAL A C 1
ATOM 727 O O . VAL A 1 97 ? -7.383 -2.117 13.722 1.00 88.06 97 VAL A O 1
ATOM 730 N N . THR A 1 98 ? -7.136 0.004 13.023 1.00 88.44 98 THR A N 1
ATOM 731 C CA . THR A 1 98 ? -7.915 0.567 14.130 1.00 88.44 98 THR A CA 1
ATOM 732 C C . THR A 1 98 ? -9.348 0.035 14.131 1.00 88.44 98 THR A C 1
ATOM 734 O O . THR A 1 98 ? -9.809 -0.450 15.165 1.00 88.44 98 THR A O 1
ATOM 737 N N . GLY A 1 99 ? -10.023 0.051 12.976 1.00 85.94 99 GLY A N 1
ATOM 738 C CA . GLY A 1 99 ? -11.379 -0.488 12.840 1.00 85.94 99 GLY A CA 1
ATOM 739 C C . GLY A 1 99 ? -11.455 -1.996 13.100 1.00 85.94 99 GLY A C 1
ATOM 740 O O . GLY A 1 99 ? -1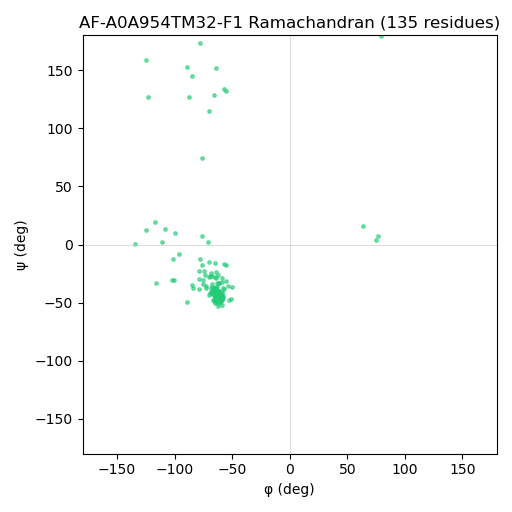2.329 -2.452 13.841 1.00 85.94 99 GLY A O 1
ATOM 741 N N . LEU A 1 100 ? -10.505 -2.768 12.560 1.00 88.31 100 LEU A N 1
ATOM 742 C CA . LEU A 1 100 ? -10.445 -4.220 12.740 1.00 88.31 100 LEU A CA 1
ATOM 743 C C . LEU A 1 100 ? -10.258 -4.604 14.214 1.00 88.31 100 LEU A C 1
ATOM 745 O O . LEU A 1 100 ? -11.048 -5.371 14.765 1.00 88.31 100 LEU A O 1
ATOM 749 N N . VAL A 1 101 ? -9.245 -4.040 14.879 1.00 89.81 101 VAL A N 1
ATOM 750 C CA . VAL A 1 101 ? -8.946 -4.334 16.289 1.00 89.81 101 VAL A CA 1
ATOM 751 C C . VAL A 1 101 ? -10.100 -3.892 17.186 1.00 89.81 101 VAL A C 1
ATOM 753 O O . VAL A 1 101 ? -10.425 -4.588 18.149 1.00 89.81 101 VAL A O 1
ATOM 756 N N . GLN A 1 102 ? -10.765 -2.779 16.868 1.00 87.81 102 GLN A N 1
ATOM 757 C CA . GLN A 1 102 ? -11.946 -2.331 17.598 1.00 87.81 102 GLN A CA 1
ATOM 758 C C . GLN A 1 102 ? -13.086 -3.355 17.499 1.00 87.81 102 GLN A C 1
ATOM 760 O O . GLN A 1 102 ? -13.588 -3.778 18.544 1.00 87.81 102 GLN A O 1
ATOM 765 N N . ARG A 1 103 ? -13.438 -3.821 16.288 1.00 86.75 103 ARG A N 1
ATOM 766 C CA . ARG A 1 103 ? -14.467 -4.864 16.088 1.00 86.75 103 ARG A CA 1
ATOM 767 C C . ARG A 1 103 ? -14.092 -6.169 16.812 1.00 86.75 103 ARG A C 1
ATOM 769 O O . ARG A 1 103 ? -14.867 -6.648 17.632 1.00 86.75 103 ARG A O 1
ATOM 776 N N . MET A 1 104 ? -12.859 -6.660 16.659 1.00 90.56 104 MET A N 1
ATOM 777 C CA . MET A 1 104 ? -12.388 -7.876 17.349 1.00 90.56 104 MET A CA 1
ATOM 778 C C . MET A 1 104 ? -12.395 -7.755 18.882 1.00 90.56 104 MET A C 1
ATOM 780 O O . MET A 1 104 ? -12.609 -8.740 19.593 1.00 90.56 104 MET A O 1
ATOM 784 N N . THR A 1 105 ? -12.148 -6.559 19.421 1.00 89.25 105 THR A N 1
ATOM 785 C CA . THR A 1 105 ? -12.195 -6.337 20.873 1.00 89.25 105 THR A CA 1
ATOM 786 C C . THR A 1 105 ? -13.639 -6.286 21.385 1.00 89.25 105 THR A C 1
ATOM 788 O O . THR A 1 105 ? -13.906 -6.760 22.493 1.00 89.25 105 THR A O 1
ATOM 791 N N . LEU A 1 106 ? -14.584 -5.768 20.589 1.00 88.19 106 LEU A N 1
ATOM 792 C CA . LEU A 1 106 ? -16.021 -5.829 20.892 1.00 88.19 106 LEU A CA 1
ATOM 793 C C . LEU A 1 106 ? -16.537 -7.276 20.878 1.00 88.19 106 LEU A C 1
ATOM 795 O O . LEU A 1 106 ? -17.261 -7.665 21.797 1.00 88.19 106 LEU A O 1
ATOM 799 N N . ASP A 1 107 ? -16.046 -8.091 19.942 1.00 92.88 107 ASP A N 1
ATOM 800 C CA . ASP A 1 107 ? -16.316 -9.536 19.852 1.00 92.88 107 ASP A CA 1
ATOM 801 C C . ASP A 1 107 ? -15.627 -10.358 20.960 1.00 92.88 107 ASP A C 1
ATOM 803 O O . ASP A 1 107 ? -15.766 -11.577 21.029 1.00 92.88 107 ASP A O 1
ATOM 807 N N . ARG A 1 108 ? -14.913 -9.692 21.882 1.00 87.44 108 ARG A N 1
ATOM 808 C CA . ARG A 1 108 ? -14.176 -10.288 23.013 1.00 87.44 108 ARG A CA 1
ATOM 809 C C . ARG A 1 108 ? -13.026 -11.217 22.604 1.00 87.44 108 ARG A C 1
ATOM 811 O O . ARG A 1 108 ? -12.510 -11.933 23.460 1.00 87.44 108 ARG A O 1
ATOM 818 N N . CYS A 1 109 ? -12.574 -11.161 21.352 1.00 90.75 109 CYS A N 1
ATOM 819 C CA . CYS A 1 109 ? -11.388 -11.879 20.878 1.00 90.75 109 CYS A CA 1
ATOM 820 C C . CYS A 1 109 ? -10.079 -11.240 21.376 1.00 90.75 109 CYS A C 1
ATOM 822 O O . CYS A 1 109 ? -9.050 -11.907 21.448 1.00 90.75 109 CYS A O 1
ATOM 824 N N . LEU A 1 110 ? -10.110 -9.950 21.729 1.00 90.81 110 LEU A N 1
ATOM 825 C CA . LEU A 1 110 ? -8.960 -9.171 22.198 1.00 90.81 110 LEU A CA 1
ATOM 826 C C . LEU A 1 110 ? -9.225 -8.521 23.570 1.00 90.81 110 LEU A C 1
ATOM 828 O O . LEU A 1 110 ? -10.381 -8.343 23.971 1.00 90.81 110 LEU A O 1
ATOM 832 N N . PRO A 1 111 ? -8.173 -8.152 24.331 1.00 88.62 111 PRO A N 1
ATOM 833 C CA . PRO A 1 111 ? -8.337 -7.555 25.651 1.00 88.62 111 PRO A CA 1
ATOM 834 C C . PRO A 1 111 ? -9.013 -6.180 25.576 1.00 88.62 111 PRO A C 1
ATOM 836 O O . PRO A 1 111 ? -8.530 -5.263 24.912 1.00 88.62 111 PRO A O 1
ATOM 839 N N . LYS A 1 112 ? -10.070 -5.987 26.379 1.00 86.06 112 LYS A N 1
ATOM 840 C CA . LYS A 1 112 ? -10.848 -4.729 26.483 1.00 86.06 112 LYS A CA 1
ATOM 841 C C . LYS A 1 112 ? -10.013 -3.486 26.810 1.00 86.06 112 LYS A C 1
ATOM 843 O O . LYS A 1 112 ? -10.461 -2.365 26.599 1.00 86.06 112 LYS A O 1
ATOM 848 N N . VAL A 1 113 ? -8.794 -3.676 27.313 1.00 87.00 113 VAL A N 1
ATOM 849 C CA . VAL A 1 113 ? -7.809 -2.616 27.563 1.00 87.00 113 VAL A CA 1
ATOM 850 C C . VAL A 1 113 ? -7.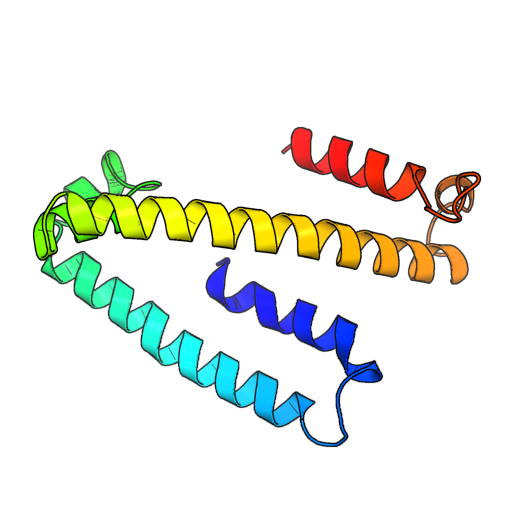532 -1.802 26.290 1.00 87.00 113 VAL A C 1
ATOM 852 O O . VAL A 1 113 ? -7.279 -0.603 26.406 1.00 87.00 113 VAL A O 1
ATOM 855 N N . LEU A 1 114 ? -7.619 -2.412 25.102 1.00 85.00 114 LEU A N 1
ATOM 856 C CA . LEU A 1 114 ? -7.389 -1.763 23.805 1.00 85.00 114 LEU A CA 1
ATOM 857 C C . LEU A 1 114 ? -8.492 -0.767 23.412 1.00 85.00 114 LEU A C 1
ATOM 859 O O . LEU A 1 114 ? -8.189 0.235 22.775 1.00 85.00 114 LEU A O 1
ATOM 863 N N . LEU A 1 115 ? -9.732 -0.966 23.873 1.00 84.62 115 LEU A N 1
ATOM 864 C CA . LEU A 1 115 ? -10.879 -0.084 23.593 1.00 84.62 115 LEU A CA 1
ATOM 865 C C . LEU A 1 115 ? -10.869 1.224 24.396 1.00 84.62 115 LEU A C 1
ATOM 867 O O . LEU A 1 115 ? -11.854 1.957 24.393 1.00 84.62 115 LEU A O 1
ATOM 871 N N . ARG A 1 116 ? -9.798 1.539 25.136 1.00 85.12 116 ARG A N 1
ATOM 872 C CA . ARG A 1 116 ? -9.760 2.801 25.881 1.00 85.12 116 ARG A CA 1
ATOM 873 C C . ARG A 1 116 ? -9.640 3.971 24.910 1.00 85.12 116 ARG A C 1
ATOM 875 O O . ARG A 1 116 ? -8.608 4.151 24.264 1.00 85.12 116 ARG A O 1
ATOM 882 N N . GLU A 1 117 ? -10.680 4.788 24.882 1.00 86.75 117 GLU A N 1
ATOM 883 C CA . GLU A 1 117 ? -10.754 5.980 24.049 1.00 86.75 117 GLU A CA 1
ATOM 884 C C . GLU A 1 117 ? -10.198 7.219 24.762 1.00 86.75 117 GLU A C 1
ATOM 886 O O . GLU A 1 117 ? -10.181 7.328 25.993 1.00 86.75 117 GLU A O 1
ATOM 891 N N . SER A 1 118 ? -9.700 8.161 23.963 1.00 85.50 118 SER A N 1
ATOM 892 C CA . SER A 1 118 ? -9.359 9.514 24.402 1.00 85.50 118 SER A CA 1
ATOM 893 C C . SER A 1 118 ? -10.622 10.376 24.533 1.00 85.50 118 SER A C 1
ATOM 895 O O . SER A 1 118 ? -11.701 10.002 24.084 1.00 85.50 118 SER A O 1
ATOM 897 N N . ARG A 1 119 ? -10.488 11.597 25.061 1.00 78.38 119 ARG A N 1
ATOM 898 C CA . ARG A 1 119 ? -11.579 12.587 25.174 1.00 78.38 119 ARG A CA 1
ATOM 899 C C . ARG A 1 119 ? -12.243 12.935 23.828 1.00 78.38 119 ARG A C 1
ATOM 901 O O . ARG A 1 119 ? -13.327 13.501 23.815 1.00 78.38 119 ARG A O 1
ATOM 908 N N . ARG A 1 120 ? -11.586 12.616 22.707 1.00 82.69 120 ARG A N 1
ATOM 909 C CA . ARG A 1 120 ? -12.078 12.807 21.330 1.00 82.69 120 ARG A CA 1
ATOM 910 C C . ARG A 1 120 ? -12.657 11.530 20.692 1.00 82.69 120 ARG A C 1
ATOM 912 O O . ARG A 1 120 ? -12.866 11.522 19.488 1.00 82.69 120 ARG A O 1
ATOM 919 N N . GLY A 1 121 ? -12.853 10.451 21.456 1.00 81.25 121 GLY A N 1
ATOM 920 C CA . GLY A 1 121 ? -13.385 9.175 20.948 1.00 81.25 121 GLY A CA 1
ATOM 921 C C . GLY A 1 121 ? -12.379 8.320 20.165 1.00 81.25 121 GLY A C 1
ATOM 922 O O . GLY A 1 121 ? -12.743 7.317 19.570 1.00 81.25 121 GLY A O 1
ATOM 923 N N . THR A 1 122 ? -11.096 8.698 20.131 1.00 83.38 122 THR A N 1
ATOM 924 C CA . THR A 1 122 ? -10.067 7.944 19.393 1.00 83.38 122 THR A CA 1
ATOM 925 C C . THR A 1 122 ? -9.469 6.829 20.263 1.00 83.38 122 THR A C 1
ATOM 927 O O . THR A 1 122 ? -8.965 7.143 21.353 1.00 83.38 122 THR A O 1
ATOM 930 N N . PRO A 1 123 ? -9.432 5.561 19.805 1.00 85.38 123 PRO A N 1
ATOM 931 C CA . PRO A 1 123 ? -8.825 4.445 20.536 1.00 85.38 123 PRO A CA 1
ATOM 932 C C . PRO A 1 123 ? -7.288 4.485 20.442 1.00 85.38 123 PRO A C 1
ATOM 934 O O . PRO A 1 123 ? -6.637 3.720 19.731 1.00 85.38 123 PRO A O 1
ATOM 937 N N . TYR A 1 124 ? -6.681 5.411 21.184 1.00 88.25 124 TYR A N 1
ATOM 938 C CA . TYR A 1 124 ? -5.249 5.726 21.116 1.00 88.25 124 TYR A CA 1
ATOM 939 C C . TYR A 1 124 ? -4.331 4.534 21.425 1.00 88.25 124 TYR A C 1
ATOM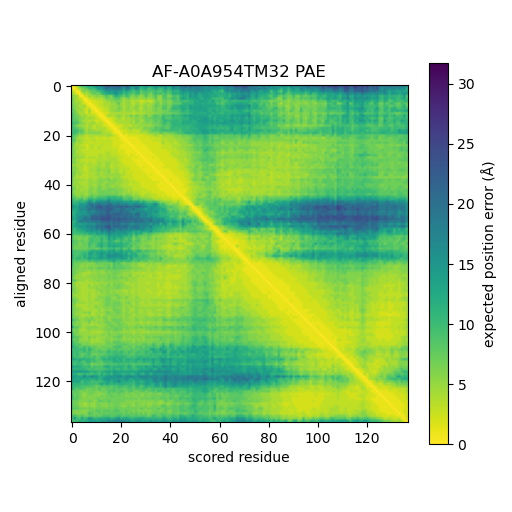 941 O O . TYR A 1 124 ? -3.217 4.466 20.912 1.00 88.25 124 TYR A O 1
ATOM 949 N N . ARG A 1 125 ? -4.782 3.575 22.244 1.00 88.69 125 ARG A N 1
ATOM 950 C CA . ARG A 1 125 ? -3.997 2.378 22.579 1.00 88.69 125 ARG A CA 1
ATOM 951 C C . ARG A 1 125 ? -3.796 1.457 21.383 1.00 88.69 125 ARG A C 1
ATOM 953 O O . ARG A 1 125 ? -2.713 0.897 21.254 1.00 88.69 125 ARG A O 1
ATOM 960 N N . ILE A 1 126 ? -4.800 1.342 20.512 1.00 90.06 126 ILE A N 1
ATOM 961 C CA . ILE A 1 126 ? -4.700 0.551 19.28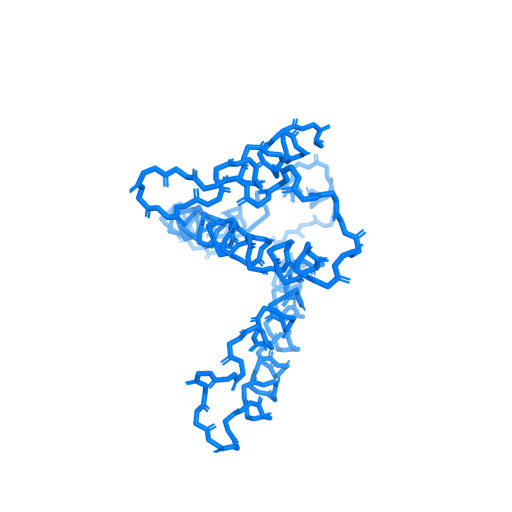2 1.00 90.06 126 ILE A CA 1
ATOM 962 C C . ILE A 1 126 ? -3.647 1.178 18.366 1.00 90.06 126 ILE A C 1
ATOM 964 O O . ILE A 1 126 ? -2.708 0.499 17.959 1.00 90.06 126 ILE A O 1
ATOM 968 N N . ILE A 1 127 ? -3.732 2.493 18.147 1.00 90.12 127 ILE A N 1
ATOM 969 C CA . ILE A 1 127 ? -2.788 3.244 17.305 1.00 90.12 127 ILE A CA 1
ATOM 970 C C . ILE A 1 127 ? -1.354 3.118 17.833 1.00 90.12 127 ILE A C 1
ATOM 972 O O . ILE A 1 127 ? -0.448 2.797 17.070 1.00 90.12 127 ILE A O 1
ATOM 976 N N . ILE A 1 128 ? -1.143 3.317 19.140 1.00 90.81 128 ILE A N 1
ATOM 977 C CA . ILE A 1 128 ? 0.185 3.179 19.760 1.00 90.81 128 ILE A CA 1
ATOM 978 C C . ILE A 1 128 ? 0.700 1.743 19.630 1.00 90.81 128 ILE A C 1
ATOM 980 O O . ILE A 1 128 ? 1.865 1.548 19.300 1.00 90.81 128 ILE A O 1
ATOM 984 N N . SER A 1 129 ? -0.147 0.735 19.863 1.00 90.50 129 SER A N 1
ATOM 985 C CA . SER A 1 129 ? 0.266 -0.665 19.724 1.00 90.50 129 SER A CA 1
ATOM 986 C C . SER A 1 129 ? 0.678 -1.005 18.291 1.00 90.50 129 SER A C 1
ATOM 988 O O . SER A 1 129 ? 1.710 -1.637 18.091 1.00 90.50 129 SER A O 1
ATOM 990 N N . PHE A 1 130 ? -0.068 -0.516 17.296 1.00 90.62 130 PHE A N 1
ATOM 991 C CA . PHE A 1 130 ? 0.256 -0.713 15.889 1.00 90.62 130 PHE A CA 1
ATOM 992 C C . PHE A 1 130 ? 1.530 0.038 15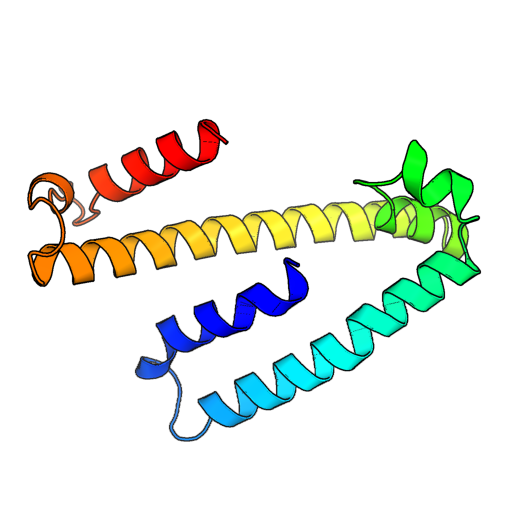.482 1.00 90.62 130 PHE A C 1
ATOM 994 O O . PHE A 1 130 ? 2.344 -0.508 14.744 1.00 90.62 130 PHE A O 1
ATOM 1001 N N . PHE A 1 131 ? 1.755 1.243 16.015 1.00 91.75 131 PHE A N 1
ATOM 1002 C CA . PHE A 1 131 ? 3.002 1.982 15.815 1.00 91.75 131 PHE A CA 1
ATOM 1003 C C . PHE A 1 131 ? 4.209 1.227 16.383 1.00 91.75 131 PHE A C 1
ATOM 1005 O O . PHE A 1 131 ? 5.196 1.046 15.679 1.00 91.75 131 PHE A O 1
ATOM 1012 N N . ILE A 1 132 ? 4.121 0.734 17.626 1.00 93.44 132 ILE A N 1
ATOM 1013 C CA . ILE A 1 132 ? 5.198 -0.052 18.251 1.00 93.44 132 ILE A CA 1
ATOM 1014 C C . ILE A 1 132 ? 5.496 -1.305 17.423 1.00 93.44 132 ILE A C 1
ATOM 1016 O O . ILE A 1 132 ? 6.660 -1.602 17.172 1.00 93.44 132 ILE A O 1
ATOM 1020 N N . LEU A 1 133 ? 4.459 -2.011 16.962 1.00 90.88 133 LEU A N 1
ATOM 1021 C CA . LEU A 1 133 ? 4.624 -3.171 16.086 1.00 90.88 133 LEU A CA 1
ATOM 1022 C C . LEU A 1 133 ? 5.278 -2.796 14.751 1.00 90.88 133 LEU A C 1
ATOM 1024 O O . LEU A 1 133 ? 6.182 -3.495 14.316 1.00 90.88 133 LEU A O 1
ATOM 1028 N N . SER A 1 134 ? 4.867 -1.686 14.135 1.00 88.25 134 SER A N 1
ATOM 1029 C CA . SER A 1 134 ? 5.404 -1.233 12.844 1.00 88.25 134 SER A CA 1
ATOM 1030 C C . SER A 1 134 ? 6.863 -0.784 12.929 1.00 88.25 134 SER A C 1
ATOM 1032 O O . SER A 1 134 ? 7.600 -0.966 11.974 1.00 88.25 134 SER A O 1
ATOM 1034 N N . VAL A 1 135 ? 7.284 -0.195 14.053 1.00 90.38 135 VAL A N 1
ATOM 1035 C CA . VAL A 1 135 ? 8.682 0.216 14.292 1.00 90.38 135 VAL A CA 1
ATOM 1036 C C . VAL A 1 135 ? 9.569 -0.970 14.6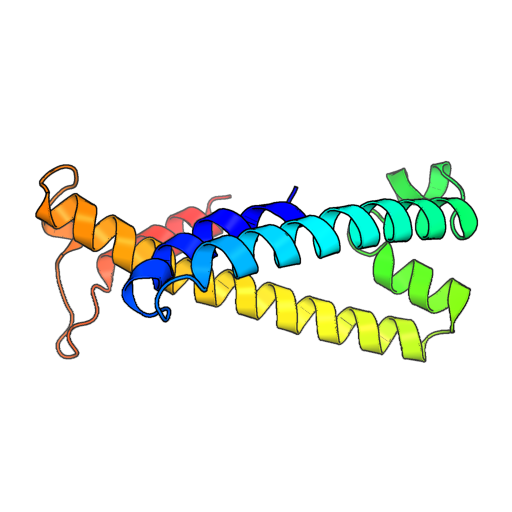86 1.00 90.38 135 VAL A C 1
ATOM 1038 O O . VAL A 1 135 ? 10.785 -0.906 14.548 1.00 90.38 135 VAL A O 1
ATOM 1041 N N . SER A 1 136 ? 8.976 -2.044 15.208 1.00 90.25 136 SER A N 1
ATOM 1042 C CA . SER A 1 136 ? 9.712 -3.239 15.622 1.00 90.25 136 SER A CA 1
ATOM 1043 C C . SER A 1 136 ? 10.120 -4.153 14.458 1.00 90.25 136 SER A C 1
ATOM 1045 O O . SER A 1 136 ? 10.892 -5.084 14.699 1.00 90.25 136 SER A O 1
ATOM 1047 N N . VAL A 1 137 ? 9.569 -3.943 13.259 1.00 76.19 137 VAL A N 1
ATOM 1048 C CA . VAL A 1 137 ? 9.854 -4.705 12.029 1.00 76.19 137 VAL A CA 1
ATOM 1049 C C . VAL A 1 137 ? 10.876 -3.950 11.194 1.00 76.19 137 VAL A C 1
ATOM 1051 O O . VAL A 1 137 ? 11.826 -4.612 10.723 1.00 76.19 137 VAL A O 1
#

Mean predicted aligned error: 7.69 Å

Foldseek 3Di:
DVLPPCLVLLVLCPVVDDPPVNVVVVVVSVVCSVCVVVVVVVLLVVQDPPVCCPPPDVPQSQLVSLCRPPRNVRSVVVVVVVVVVVVVVVVSVLVVQQVVVCVCVVVVVDPVLQCDADPVNRSVSSSVVVVVVVVVD

Secondary structure (DSSP, 8-state):
-GGGTHHHHHHHTGGGSPTTHHHHHHHHHHHHHHHHHHHHHHHHHHHS-HHHHHHT-TTTHHHHHHHHHH-HHHHHHHHHHHHHHHHHHHHHHHHHHHHHHHHHHHTTSS-GGGG---TTS--HHHHHHHHHHHH--

Radius of gyration: 19.73 Å; Cα contacts (8 Å, |Δi|>4): 77; chains: 1; bounding box: 48×27×49 Å

pLDDT: mean 82.74, std 9.36, range [42.94, 93.44]

Sequence (137 aa):
MLGSSGFESSANFVEEQAEGVFPKTLRNMWLAVTVLNPGMAILALALVPIPEVRDEYQNTLLSHMGDTAGGTWLAWLISFDAILVLSGATLTSYVGVTGLVQRMTLDRCLPKVLLRESRRGTPYRIIISFFILSVSV

Solvent-accessible surface area (backbone atoms only — not comparable to full-atom values): 7890 Å² total; per-residue (Å²): 121,73,84,68,54,60,64,63,60,55,57,78,47,50,89,79,49,62,90,80,41,65,66,52,51,55,53,52,52,49,53,50,46,67,49,49,55,56,50,51,52,51,51,46,64,75,74,41,63,73,72,52,52,72,78,76,25,77,92,46,45,68,30,51,51,22,30,77,76,65,31,67,69,42,16,52,52,49,48,52,48,52,53,53,53,51,51,50,53,51,56,51,46,56,54,50,52,43,54,50,52,50,52,40,28,74,73,62,77,40,68,66,78,42,69,47,54,47,101,82,70,44,45,54,51,42,54,51,51,52,48,55,54,63,72,73,108